Protein AF-A0A9D9I0T1-F1 (afdb_monomer_lite)

Foldseek 3Di:
DDDDDDPLLVVLCVLQVVQWDQDPVGTDGHPPDDPVNVVSVVVSVVVVVVSVVVVVVD

Organism: NCBI:txid2840943

Secondary structure (DSSP, 8-state):
--PPPPHHHHHHHHHHGGGEEE-SS-EEE-TTS-HHHHHHHHHHHHHHHHHHHHHHT-

Structure (mmCIF, N/CA/C/O backbone):
data_AF-A0A9D9I0T1-F1
#
_entry.id   AF-A0A9D9I0T1-F1
#
loop_
_atom_site.group_PDB
_atom_site.id
_atom_site.type_symbol
_atom_site.label_atom_id
_atom_site.label_alt_id
_atom_site.label_comp_id
_atom_site.label_asym_id
_atom_site.label_entity_id
_atom_site.label_seq_id
_atom_site.pdbx_PDB_ins_code
_atom_site.Cartn_x
_atom_site.Cartn_y
_atom_site.Cartn_z
_atom_site.occupancy
_atom_site.B_iso_or_equiv
_atom_site.auth_seq_id
_atom_site.auth_comp_id
_atom_site.auth_asym_id
_atom_site.auth_atom_id
_atom_site.pdbx_PDB_model_num
ATOM 1 N N . MET A 1 1 ? 0.405 -7.850 14.664 1.00 49.72 1 MET A N 1
ATOM 2 C CA . MET A 1 1 ? -1.051 -7.943 14.409 1.00 49.72 1 MET A CA 1
ATOM 3 C C . MET A 1 1 ? -1.302 -7.658 12.933 1.00 49.72 1 MET A C 1
ATOM 5 O O . MET A 1 1 ? -0.719 -6.710 12.430 1.00 49.72 1 MET A O 1
ATOM 9 N N . ARG A 1 2 ? -2.100 -8.470 12.223 1.00 55.41 2 ARG A N 1
ATOM 10 C CA . ARG A 1 2 ? -2.631 -8.094 10.898 1.00 55.41 2 ARG A CA 1
ATOM 11 C C . ARG A 1 2 ? -3.903 -7.287 11.149 1.00 55.41 2 ARG A C 1
ATOM 13 O O . ARG A 1 2 ? -4.889 -7.868 11.589 1.00 55.41 2 ARG A O 1
ATOM 20 N N . LEU A 1 3 ? -3.852 -5.972 10.951 1.00 64.88 3 LEU A N 1
ATOM 21 C CA . LEU A 1 3 ? -5.050 -5.133 11.003 1.00 64.88 3 LEU A CA 1
ATOM 22 C C . LEU A 1 3 ? -5.871 -5.375 9.736 1.00 64.88 3 LEU A C 1
ATOM 24 O O . LEU A 1 3 ? -5.312 -5.567 8.654 1.00 64.88 3 LEU A O 1
ATOM 28 N N . ALA A 1 4 ? -7.191 -5.460 9.891 1.00 75.50 4 ALA A N 1
ATOM 29 C CA . ALA A 1 4 ? -8.079 -5.674 8.761 1.00 75.50 4 ALA A CA 1
ATOM 30 C C . ALA A 1 4 ? -8.070 -4.427 7.870 1.00 75.50 4 ALA A C 1
ATOM 32 O O . ALA A 1 4 ? -8.305 -3.312 8.336 1.00 75.50 4 ALA A O 1
ATOM 33 N N . MET A 1 5 ? -7.809 -4.623 6.580 1.00 79.25 5 MET A N 1
ATOM 34 C CA . MET A 1 5 ? -7.906 -3.543 5.603 1.00 79.25 5 MET A CA 1
ATOM 35 C C . MET A 1 5 ? -9.367 -3.122 5.441 1.00 79.25 5 MET A C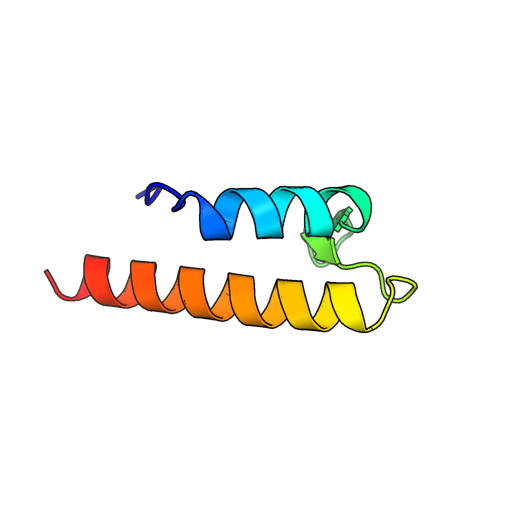 1
ATOM 37 O O . MET A 1 5 ? -10.255 -3.972 5.326 1.00 79.25 5 MET A O 1
ATOM 41 N N . THR A 1 6 ? -9.609 -1.812 5.401 1.00 85.25 6 THR A N 1
ATOM 42 C CA . THR A 1 6 ? -10.916 -1.268 5.017 1.00 85.25 6 THR A CA 1
ATOM 43 C C . THR A 1 6 ? -11.190 -1.545 3.536 1.00 85.25 6 THR A C 1
ATOM 45 O O . THR A 1 6 ? -10.286 -1.876 2.766 1.00 85.25 6 THR A O 1
ATOM 48 N N . GLU A 1 7 ? -12.450 -1.410 3.118 1.00 87.69 7 GLU A N 1
ATOM 49 C CA . GLU A 1 7 ? -12.841 -1.561 1.708 1.00 87.69 7 GLU A CA 1
ATOM 50 C C . GLU A 1 7 ? -12.086 -0.579 0.794 1.00 87.69 7 GLU A C 1
ATOM 52 O O . GLU A 1 7 ? -11.687 -0.928 -0.312 1.00 87.69 7 GLU A O 1
ATOM 57 N N . GLU A 1 8 ? -11.840 0.635 1.285 1.00 87.56 8 GLU A N 1
ATOM 58 C CA . GLU A 1 8 ? -11.064 1.672 0.603 1.00 87.56 8 GLU A CA 1
ATOM 59 C C . GLU A 1 8 ? -9.592 1.276 0.442 1.00 87.56 8 GLU A C 1
ATOM 61 O O . GLU A 1 8 ? -9.074 1.275 -0.673 1.00 87.56 8 GLU A O 1
ATOM 66 N N . MET A 1 9 ? -8.948 0.817 1.520 1.00 88.56 9 MET A N 1
ATOM 67 C CA . MET A 1 9 ? -7.569 0.324 1.465 1.00 88.56 9 MET A CA 1
ATOM 68 C C . MET A 1 9 ? -7.419 -0.884 0.536 1.00 88.56 9 MET A C 1
ATOM 70 O O . MET A 1 9 ? -6.364 -1.055 -0.069 1.00 88.56 9 MET A O 1
ATOM 74 N N . ARG A 1 10 ? -8.450 -1.733 0.414 1.00 90.38 10 ARG A N 1
ATOM 75 C CA . ARG A 1 10 ? -8.437 -2.861 -0.529 1.00 90.38 10 ARG A CA 1
ATOM 76 C C . ARG A 1 10 ? -8.423 -2.382 -1.975 1.00 90.38 10 ARG A C 1
ATOM 78 O O . ARG A 1 10 ? -7.585 -2.846 -2.735 1.00 90.38 10 ARG A O 1
ATOM 85 N N . LYS A 1 11 ? -9.278 -1.420 -2.329 1.00 91.81 11 LYS A N 1
ATOM 86 C CA . LYS A 1 11 ? -9.302 -0.833 -3.678 1.00 91.81 11 LYS A CA 1
ATOM 87 C C . LYS A 1 11 ? -7.989 -0.136 -4.022 1.00 91.81 11 LYS A C 1
ATOM 89 O O . LYS A 1 11 ? -7.465 -0.332 -5.109 1.00 91.81 11 LYS A O 1
ATOM 94 N N . MET A 1 12 ? -7.430 0.625 -3.078 1.00 92.00 12 MET A N 1
ATOM 95 C CA . MET A 1 12 ? -6.111 1.242 -3.249 1.00 92.00 12 MET A CA 1
ATOM 96 C C . MET A 1 12 ? -5.032 0.180 -3.486 1.00 92.00 12 MET A C 1
ATOM 98 O O . MET A 1 12 ? -4.222 0.320 -4.396 1.00 92.00 12 MET A O 1
ATOM 102 N N . TRP A 1 13 ? -5.048 -0.910 -2.713 1.00 90.31 13 TRP A N 1
ATOM 103 C CA . TRP A 1 13 ? -4.103 -2.011 -2.887 1.00 90.31 13 TRP A CA 1
ATOM 104 C C . TRP A 1 13 ? -4.235 -2.696 -4.250 1.00 90.31 13 TRP 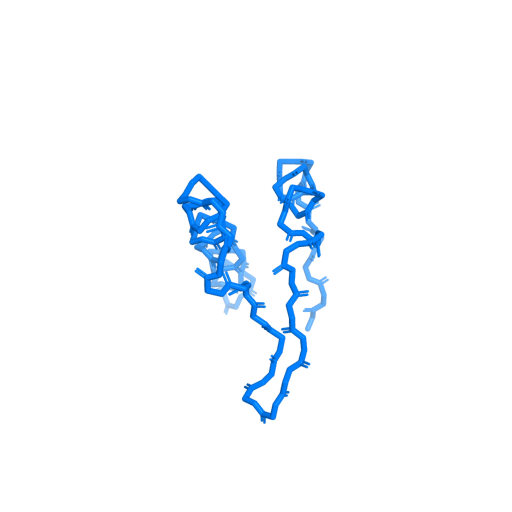A C 1
ATOM 106 O O . TRP A 1 13 ? -3.218 -2.963 -4.875 1.00 90.31 13 TRP A O 1
ATOM 116 N N . GLU A 1 14 ? -5.453 -2.926 -4.743 1.00 93.12 14 GLU A N 1
ATOM 117 C CA . GLU A 1 14 ? -5.687 -3.485 -6.085 1.00 93.12 14 GLU A CA 1
ATOM 118 C C . GLU A 1 14 ? -5.111 -2.593 -7.201 1.00 93.12 14 GLU A C 1
ATOM 120 O O . GLU A 1 14 ? -4.662 -3.106 -8.225 1.00 93.12 14 GLU A O 1
ATOM 125 N N . GLU A 1 15 ? -5.081 -1.268 -7.009 1.00 93.44 15 GLU A N 1
ATOM 126 C CA . GLU A 1 15 ? -4.435 -0.339 -7.948 1.00 93.44 15 GLU A CA 1
ATOM 127 C C . GLU A 1 15 ? -2.903 -0.320 -7.814 1.00 93.44 15 GLU A C 1
ATOM 129 O O . GLU A 1 15 ? -2.212 -0.170 -8.822 1.00 93.44 15 GLU A O 1
ATOM 134 N N . ILE A 1 16 ? -2.363 -0.473 -6.599 1.00 92.94 16 ILE A N 1
ATOM 135 C CA . ILE A 1 16 ? -0.916 -0.448 -6.322 1.00 92.94 16 ILE A CA 1
ATOM 136 C C . ILE A 1 16 ? -0.238 -1.770 -6.705 1.00 92.94 16 ILE A C 1
ATOM 138 O O . ILE A 1 16 ? 0.846 -1.755 -7.287 1.00 92.94 16 ILE A O 1
ATOM 142 N N . GLU A 1 17 ? -0.863 -2.906 -6.385 1.00 92.44 17 GLU A N 1
ATOM 143 C CA . GLU A 1 17 ? -0.293 -4.257 -6.475 1.00 92.44 17 GLU A CA 1
ATOM 144 C C . GLU A 1 17 ? 0.385 -4.571 -7.822 1.00 92.44 17 GLU A C 1
ATOM 146 O O . GLU A 1 17 ? 1.507 -5.081 -7.798 1.00 92.44 17 GLU A O 1
ATOM 151 N N . PRO A 1 18 ? -0.186 -4.215 -8.992 1.00 93.75 18 PRO A N 1
ATOM 152 C CA . PRO A 1 18 ? 0.442 -4.476 -10.290 1.00 93.75 18 PRO A CA 1
ATOM 153 C C . PRO A 1 18 ? 1.763 -3.731 -10.519 1.00 93.75 18 PRO A C 1
ATOM 155 O O . PRO A 1 18 ? 2.530 -4.100 -11.407 1.00 93.75 18 PRO A O 1
ATOM 158 N N . TYR A 1 19 ? 2.010 -2.663 -9.760 1.00 93.06 19 TYR A N 1
ATOM 159 C CA . TYR A 1 19 ? 3.194 -1.815 -9.874 1.00 93.06 19 TYR A CA 1
ATOM 160 C C . TYR A 1 19 ? 4.225 -2.094 -8.781 1.00 93.06 19 TYR A C 1
ATOM 162 O O . TYR A 1 19 ? 5.251 -1.413 -8.740 1.00 93.06 19 TYR A O 1
ATOM 170 N N . LEU A 1 20 ? 3.972 -3.062 -7.898 1.00 92.19 20 LEU A N 1
ATOM 171 C CA . LEU A 1 20 ? 4.934 -3.463 -6.882 1.00 92.19 20 LEU A CA 1
ATOM 172 C C . LEU A 1 20 ? 6.082 -4.251 -7.508 1.00 92.19 20 LEU A C 1
ATOM 174 O O . LEU A 1 20 ? 5.890 -5.161 -8.314 1.00 92.19 20 LEU A O 1
ATOM 178 N N . VAL A 1 21 ? 7.289 -3.899 -7.093 1.00 92.12 21 VAL A N 1
ATOM 179 C CA . VAL A 1 21 ? 8.534 -4.566 -7.441 1.00 92.12 21 VAL A CA 1
ATOM 180 C C . VAL A 1 21 ? 9.164 -5.029 -6.140 1.00 92.12 21 VAL A C 1
ATOM 182 O O . VAL A 1 21 ? 9.241 -4.277 -5.171 1.00 92.12 21 VAL A O 1
ATOM 185 N N . ASP A 1 22 ? 9.586 -6.287 -6.120 1.00 91.12 22 ASP A N 1
ATOM 186 C CA . ASP A 1 22 ? 10.330 -6.859 -5.005 1.00 91.12 22 ASP A CA 1
ATOM 187 C C . ASP A 1 22 ? 11.807 -6.911 -5.391 1.00 91.12 22 ASP A C 1
ATOM 189 O O . ASP A 1 22 ? 12.187 -7.589 -6.354 1.00 91.12 22 ASP A O 1
ATOM 193 N N . ASP A 1 23 ? 12.635 -6.148 -4.685 1.00 87.94 23 ASP A N 1
ATOM 194 C CA . ASP A 1 23 ? 14.077 -6.119 -4.889 1.00 87.94 23 ASP A CA 1
ATOM 195 C C . ASP A 1 23 ? 14.849 -6.332 -3.576 1.00 87.94 23 ASP A C 1
ATOM 197 O O . ASP A 1 23 ? 14.330 -6.841 -2.585 1.00 87.94 23 ASP A O 1
ATOM 201 N N . LYS A 1 24 ? 16.145 -6.007 -3.579 1.00 85.69 24 LYS A N 1
ATOM 202 C CA . LYS A 1 24 ? 17.020 -6.217 -2.417 1.00 85.69 24 LYS A CA 1
ATOM 203 C C . LYS A 1 24 ? 16.712 -5.272 -1.252 1.00 85.69 24 LYS A C 1
ATOM 205 O O . LYS A 1 24 ? 17.083 -5.598 -0.126 1.00 85.69 24 LYS A O 1
ATOM 210 N N . ASP A 1 25 ? 16.071 -4.141 -1.527 1.00 80.38 25 ASP A N 1
ATOM 211 C CA . ASP A 1 25 ? 15.653 -3.140 -0.547 1.00 80.38 25 ASP A CA 1
ATOM 212 C C . ASP A 1 25 ? 14.218 -3.404 -0.051 1.00 80.38 25 ASP A C 1
ATOM 214 O O . ASP A 1 25 ? 13.811 -2.901 1.000 1.00 80.38 25 ASP A O 1
ATOM 218 N N . GLY A 1 26 ? 13.485 -4.271 -0.754 1.00 85.69 26 GLY A N 1
ATOM 219 C CA . GLY A 1 26 ? 12.206 -4.846 -0.359 1.00 85.69 26 GLY A CA 1
ATOM 220 C C . GLY A 1 26 ? 11.105 -4.592 -1.385 1.00 85.69 26 GLY A C 1
ATOM 221 O O . GLY A 1 26 ? 11.343 -4.165 -2.515 1.00 85.69 26 GLY A O 1
ATOM 222 N N . CYS A 1 27 ? 9.865 -4.840 -0.969 1.00 86.31 27 CYS A N 1
ATOM 223 C CA . CYS A 1 27 ? 8.693 -4.608 -1.806 1.00 86.31 27 CYS A CA 1
ATOM 224 C C . CYS A 1 27 ? 8.326 -3.117 -1.815 1.00 86.31 27 CYS A C 1
ATOM 226 O O . CYS A 1 27 ? 7.965 -2.559 -0.774 1.00 86.31 27 CYS A O 1
ATOM 228 N N . HIS A 1 28 ? 8.419 -2.481 -2.982 1.00 88.88 28 HIS A N 1
ATOM 229 C CA . HIS A 1 28 ? 8.130 -1.062 -3.185 1.00 88.88 28 HIS A CA 1
ATOM 230 C C . HIS A 1 28 ? 7.467 -0.818 -4.549 1.00 88.88 28 HIS A C 1
ATOM 232 O O . HIS A 1 28 ? 7.506 -1.662 -5.440 1.00 88.88 28 HIS A O 1
ATOM 238 N N . VAL A 1 29 ? 6.837 0.344 -4.732 1.00 91.62 29 VAL A N 1
ATOM 239 C CA . VAL A 1 29 ? 6.240 0.716 -6.024 1.00 91.62 29 VAL A CA 1
ATOM 240 C C . VAL A 1 29 ? 7.331 1.070 -7.032 1.00 91.62 29 VAL A C 1
ATOM 242 O O . VAL A 1 29 ? 8.202 1.890 -6.741 1.00 91.62 29 VAL A O 1
ATOM 245 N N . SER A 1 30 ? 7.244 0.501 -8.237 1.00 92.12 30 SER A N 1
ATOM 246 C CA . SER A 1 30 ? 8.163 0.754 -9.348 1.00 92.12 30 SER A CA 1
ATOM 247 C C . SER A 1 30 ? 8.395 2.248 -9.584 1.00 92.12 30 SER A C 1
ATOM 249 O O . SER A 1 30 ? 7.458 3.052 -9.628 1.00 92.12 30 SER A O 1
ATOM 251 N N . TYR A 1 31 ? 9.648 2.625 -9.844 1.00 86.56 31 TYR A N 1
ATOM 252 C CA . TYR A 1 31 ? 9.994 3.986 -10.253 1.00 86.56 31 TYR A CA 1
ATOM 253 C C . TYR A 1 31 ? 9.297 4.414 -11.551 1.00 86.56 31 TYR A C 1
ATOM 255 O O . TYR A 1 31 ? 9.003 5.602 -11.706 1.00 86.56 31 TYR A O 1
ATOM 263 N N . ASP A 1 32 ? 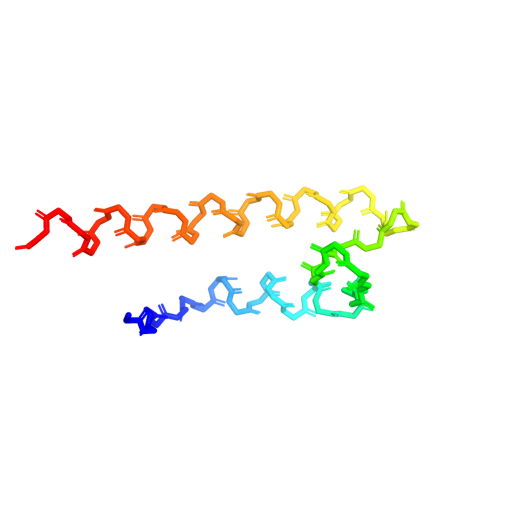8.961 3.465 -12.426 1.00 91.44 32 ASP A N 1
ATOM 264 C CA . ASP A 1 32 ? 8.249 3.709 -13.686 1.00 91.44 32 ASP A CA 1
ATOM 265 C C . ASP A 1 32 ? 6.723 3.790 -13.512 1.00 91.44 32 ASP A C 1
ATOM 267 O O . ASP A 1 32 ? 5.998 4.061 -14.471 1.00 91.44 32 ASP A O 1
ATOM 271 N N . ALA A 1 33 ? 6.208 3.563 -12.298 1.00 91.50 33 ALA A N 1
ATOM 272 C CA . ALA A 1 33 ? 4.779 3.637 -12.038 1.00 91.50 33 ALA A CA 1
ATOM 273 C C . ALA A 1 33 ? 4.232 5.058 -12.293 1.00 91.50 33 ALA A C 1
ATOM 275 O O . ALA A 1 33 ? 4.919 6.050 -11.998 1.00 91.50 33 ALA A O 1
ATOM 276 N N . PRO A 1 34 ? 2.981 5.180 -12.782 1.00 94.75 34 PRO A N 1
ATOM 277 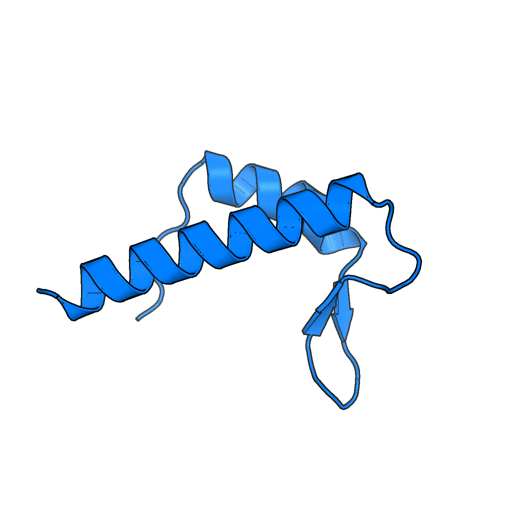C CA . PRO A 1 34 ? 2.317 6.468 -12.940 1.00 94.75 34 PRO A CA 1
ATOM 278 C C . PRO A 1 34 ? 2.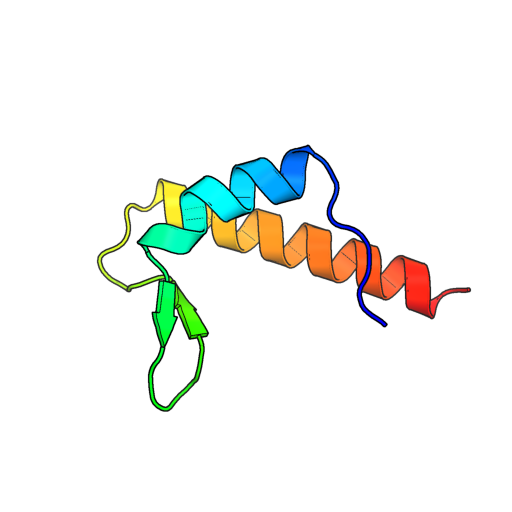314 7.270 -11.635 1.00 94.75 34 PRO A C 1
ATOM 280 O O . PRO A 1 34 ? 2.169 6.705 -10.552 1.00 94.75 34 PRO A O 1
ATOM 283 N N . GLU A 1 35 ? 2.404 8.598 -11.737 1.00 93.88 35 GLU A N 1
ATOM 284 C CA . GLU A 1 35 ? 2.420 9.489 -10.567 1.00 93.88 35 GLU A CA 1
ATOM 285 C C . GLU A 1 35 ? 1.197 9.278 -9.664 1.00 93.88 35 GLU A C 1
ATOM 287 O O . GLU A 1 35 ? 1.349 9.158 -8.452 1.00 93.88 35 GLU A O 1
ATOM 292 N N . ARG A 1 36 ? 0.021 9.052 -10.266 1.00 93.81 36 ARG A N 1
ATOM 293 C CA . ARG A 1 36 ? -1.211 8.677 -9.556 1.00 93.81 36 ARG A CA 1
ATOM 294 C C . ARG A 1 36 ? -1.034 7.454 -8.645 1.00 93.81 36 ARG A C 1
ATOM 296 O O . ARG A 1 36 ? -1.554 7.446 -7.539 1.00 93.81 36 ARG A O 1
ATOM 303 N N . ILE A 1 37 ? -0.306 6.422 -9.078 1.00 93.12 37 ILE A N 1
ATOM 304 C CA . ILE A 1 37 ? -0.083 5.215 -8.261 1.00 93.12 37 ILE A CA 1
ATOM 305 C C . ILE A 1 37 ? 0.841 5.522 -7.083 1.00 93.12 37 ILE A C 1
ATOM 307 O O . ILE A 1 37 ? 0.607 5.048 -5.976 1.00 93.12 37 ILE A O 1
ATOM 311 N N . LYS A 1 38 ? 1.855 6.368 -7.294 1.00 92.88 38 LYS A N 1
ATOM 312 C CA . LYS A 1 38 ? 2.749 6.825 -6.220 1.00 92.88 38 LYS A CA 1
ATOM 313 C C . LYS A 1 38 ? 2.008 7.674 -5.184 1.00 92.88 38 LYS A C 1
ATOM 315 O O . LYS A 1 38 ? 2.347 7.626 -4.006 1.00 92.88 38 LYS A O 1
ATOM 320 N N . GLU A 1 39 ? 1.007 8.448 -5.599 1.00 94.50 39 GLU A N 1
ATOM 321 C CA . GLU A 1 39 ? 0.121 9.172 -4.681 1.00 94.50 39 GLU A CA 1
ATOM 322 C C . GLU A 1 39 ? -0.759 8.211 -3.872 1.00 94.50 39 GLU A C 1
ATOM 324 O O . GLU A 1 39 ? -0.791 8.316 -2.646 1.00 94.50 39 GLU A O 1
ATOM 329 N N . ILE A 1 40 ? -1.387 7.231 -4.533 1.00 93.88 40 ILE A N 1
ATOM 330 C CA . ILE A 1 40 ? -2.223 6.214 -3.873 1.00 93.88 40 ILE A CA 1
ATOM 331 C C . ILE A 1 40 ? -1.398 5.391 -2.869 1.00 93.88 40 ILE A C 1
ATOM 333 O O . ILE A 1 40 ? -1.864 5.133 -1.764 1.00 93.88 40 ILE A O 1
ATOM 337 N N . ASP A 1 41 ? -0.155 5.026 -3.193 1.00 92.94 41 ASP A N 1
ATOM 338 C CA . ASP A 1 41 ? 0.752 4.312 -2.279 1.00 92.94 41 ASP A CA 1
ATOM 339 C C . ASP A 1 41 ? 1.107 5.122 -1.022 1.00 92.94 41 ASP A C 1
ATOM 341 O O . ASP A 1 41 ? 1.130 4.590 0.095 1.00 92.94 41 ASP A O 1
ATOM 345 N N . ARG A 1 42 ? 1.315 6.437 -1.171 1.00 92.56 42 ARG A N 1
ATOM 346 C CA . ARG A 1 42 ? 1.530 7.335 -0.027 1.00 92.56 42 ARG A CA 1
ATOM 347 C C . ARG A 1 42 ? 0.299 7.400 0.866 1.00 92.56 42 ARG A C 1
ATOM 349 O O . ARG A 1 42 ? 0.436 7.290 2.083 1.00 92.56 42 ARG A O 1
ATOM 356 N N . GLU A 1 43 ? -0.882 7.564 0.280 1.00 93.31 43 GLU A N 1
ATOM 357 C CA . GLU A 1 43 ? -2.148 7.605 1.017 1.00 93.31 43 GLU A CA 1
ATOM 358 C C . GLU A 1 43 ? -2.411 6.280 1.741 1.00 93.31 43 GLU A C 1
ATOM 360 O O . GLU A 1 43 ? -2.656 6.256 2.948 1.00 93.31 43 GLU A O 1
ATOM 365 N N . TYR A 1 44 ? -2.230 5.161 1.042 1.00 91.00 44 TYR A N 1
ATOM 366 C CA . TYR A 1 44 ? -2.330 3.822 1.604 1.00 91.00 44 TYR A CA 1
ATOM 367 C C . TYR A 1 44 ? -1.367 3.606 2.785 1.00 91.00 44 TYR A C 1
ATOM 369 O O . TYR A 1 44 ? -1.748 3.048 3.820 1.00 91.00 44 TYR A O 1
ATOM 377 N N . SER A 1 45 ? -0.124 4.079 2.663 1.00 88.62 45 SER A N 1
ATOM 378 C CA . SER A 1 45 ? 0.885 4.003 3.724 1.00 88.62 45 SER A CA 1
ATOM 379 C C . SER A 1 45 ? 0.514 4.841 4.950 1.00 88.62 45 SER A C 1
ATOM 381 O O . SER A 1 45 ? 0.723 4.392 6.081 1.00 88.62 45 SER A O 1
ATOM 383 N N . LEU A 1 46 ? -0.071 6.027 4.750 1.00 90.38 46 LEU A N 1
ATOM 384 C CA . LEU A 1 46 ? -0.586 6.867 5.835 1.00 90.38 46 LEU A CA 1
ATOM 385 C C . LEU A 1 46 ? -1.748 6.186 6.559 1.00 90.38 46 LEU A C 1
ATOM 387 O O . LEU A 1 46 ? -1.687 6.048 7.778 1.00 90.38 46 LEU A O 1
ATOM 391 N N . LEU A 1 47 ? -2.736 5.665 5.828 1.00 88.88 47 LEU A N 1
ATOM 392 C CA . LEU A 1 47 ? -3.866 4.932 6.411 1.00 88.88 47 LEU A CA 1
ATOM 393 C C . LEU A 1 47 ? -3.397 3.715 7.213 1.00 88.88 47 LEU A C 1
ATOM 395 O O . LEU A 1 47 ? -3.867 3.464 8.323 1.00 88.88 47 LEU A O 1
ATOM 399 N N . ARG A 1 48 ? -2.420 2.966 6.688 1.00 86.62 48 ARG A N 1
ATOM 400 C CA . ARG A 1 48 ? -1.825 1.832 7.404 1.00 86.62 48 ARG A CA 1
ATOM 401 C C . ARG A 1 48 ? -1.142 2.283 8.699 1.00 86.62 48 ARG A C 1
ATOM 403 O O . ARG A 1 48 ? -1.256 1.590 9.711 1.00 86.62 48 ARG A O 1
ATOM 410 N N . LYS A 1 49 ? -0.444 3.421 8.679 1.00 88.00 49 LYS A N 1
ATOM 411 C CA . LYS A 1 49 ? 0.188 3.998 9.871 1.00 88.00 49 LYS A CA 1
ATOM 412 C C . LYS A 1 49 ? -0.855 4.433 10.898 1.00 88.00 49 LYS A C 1
ATOM 414 O O . LYS A 1 49 ? -0.721 4.072 12.057 1.00 88.00 49 LYS A O 1
ATOM 419 N N . GLU A 1 50 ? -1.909 5.128 10.482 1.00 86.88 50 GLU A N 1
ATOM 420 C CA . GLU A 1 50 ? -3.000 5.540 11.373 1.00 86.88 50 GLU A CA 1
ATOM 421 C C . GLU A 1 50 ? -3.691 4.338 12.022 1.00 86.88 50 GLU A C 1
ATOM 423 O O . GLU A 1 50 ? -3.929 4.340 13.230 1.00 86.88 50 GLU A O 1
ATOM 428 N N . GLN A 1 51 ? -3.956 3.277 11.251 1.00 84.19 51 GLN A N 1
ATOM 429 C CA . GLN A 1 51 ? -4.491 2.029 11.796 1.00 84.19 51 GLN A CA 1
ATOM 430 C C . GLN A 1 51 ? -3.555 1.423 12.847 1.00 84.19 51 GLN A C 1
ATOM 432 O O . GLN A 1 51 ? -4.015 0.962 13.894 1.00 84.19 51 GLN A O 1
ATOM 437 N N . TRP A 1 52 ? -2.251 1.409 12.571 1.00 83.62 52 TRP A N 1
ATOM 438 C CA . TRP A 1 52 ? -1.251 0.897 13.501 1.00 83.62 52 TRP A CA 1
ATOM 439 C C . TRP A 1 52 ? -1.174 1.733 14.780 1.00 83.62 52 TRP A C 1
ATOM 441 O O . TRP A 1 52 ? -1.215 1.171 15.873 1.00 83.62 52 TRP A O 1
ATOM 451 N N . ASP A 1 53 ? -1.115 3.057 14.652 1.00 85.56 53 ASP A N 1
ATOM 452 C CA . ASP A 1 53 ? -1.066 3.994 15.774 1.00 85.56 53 ASP A CA 1
ATOM 453 C C . ASP A 1 53 ? -2.330 3.869 16.640 1.00 85.56 53 ASP A C 1
ATOM 455 O O . ASP A 1 53 ? -2.238 3.809 17.866 1.00 85.56 53 ASP A O 1
ATOM 459 N N . HIS A 1 54 ? -3.506 3.725 16.020 1.00 81.44 54 HIS A N 1
ATOM 460 C CA . HIS A 1 54 ? -4.757 3.473 16.733 1.00 81.44 54 HIS A CA 1
ATOM 461 C C . HIS A 1 54 ? -4.731 2.143 17.499 1.00 81.44 54 HIS A C 1
ATOM 463 O O . HIS A 1 54 ? -5.129 2.092 18.660 1.00 81.44 54 HIS A O 1
ATOM 469 N N . ALA A 1 55 ? -4.230 1.074 16.876 1.00 81.88 55 ALA A N 1
ATOM 470 C CA . ALA A 1 55 ? -4.141 -0.242 17.502 1.00 81.88 55 ALA A CA 1
ATOM 471 C C . ALA A 1 55 ? -3.107 -0.307 18.640 1.00 81.88 55 ALA A C 1
ATOM 473 O O . ALA A 1 55 ? -3.307 -1.053 19.590 1.00 81.88 55 ALA A O 1
ATOM 474 N N . MET A 1 56 ? -2.015 0.458 18.546 1.00 78.50 56 MET A N 1
ATOM 475 C CA . MET A 1 56 ? -0.970 0.549 19.575 1.00 78.50 56 MET A CA 1
ATOM 476 C C . MET A 1 56 ? -1.331 1.493 20.729 1.00 78.50 56 MET A C 1
ATOM 478 O O . MET A 1 56 ? -0.684 1.448 21.773 1.00 78.50 56 MET A O 1
ATOM 482 N N . SER A 1 57 ? -2.327 2.362 20.540 1.00 75.62 57 SER A N 1
ATOM 483 C CA . SER A 1 57 ? -2.830 3.280 21.567 1.00 75.62 57 SER A CA 1
ATOM 484 C C . SER A 1 57 ? -3.888 2.650 22.497 1.00 75.62 57 SER A C 1
ATOM 486 O O . SER A 1 57 ? -4.370 3.347 23.395 1.00 75.62 57 SER A O 1
ATOM 488 N N . LEU A 1 58 ? -4.261 1.382 22.285 1.00 56.41 58 LEU A N 1
ATOM 489 C CA . LEU A 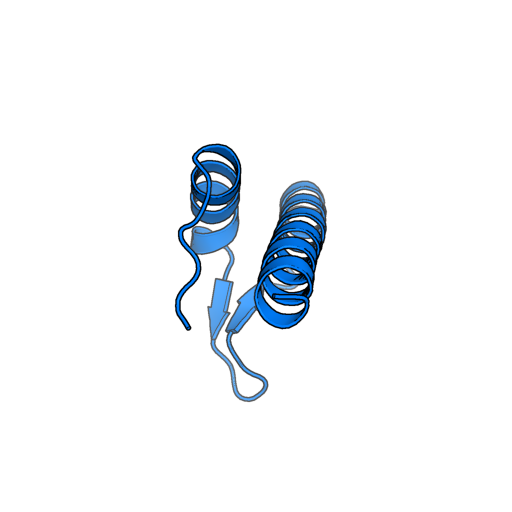1 58 ? -5.220 0.593 23.079 1.00 56.41 58 LEU A CA 1
ATOM 490 C C . LEU A 1 58 ? -4.500 -0.418 23.979 1.00 56.41 58 LEU A C 1
ATOM 492 O O . LEU A 1 58 ? -4.987 -0.615 25.115 1.00 56.41 58 LEU A O 1
#

Sequence (58 aa):
MRLAMTEEMRKMWEEIEPYLVDDKDGCHVSYDAPERIKEIDREYSLLRKEQWDHAMSL

pLDDT: mean 86.62, std 9.52, range [49.72, 94.75]

Radius of gyration: 12.43 Å; chains: 1; bounding box: 30×18×37 Å